Protein AF-A0A8T3Z2G9-F1 (afdb_monomer_lite)

Sequence (71 aa):
MIEKDFVTEGLKRTRIDEYLEKELDRAGYGGMEIQVTPLGTMVVVYAERPGMVIGRGGKTVRAITQNLKNN

Radius of gyration: 13.18 Å; chains: 1; bounding box: 35×18×34 Å

Structure (mmCIF, N/CA/C/O backbone):
data_AF-A0A8T3Z2G9-F1
#
_entry.id   AF-A0A8T3Z2G9-F1
#
loop_
_atom_site.group_PDB
_atom_site.id
_atom_site.type_symbol
_atom_site.label_atom_id
_atom_site.label_alt_id
_atom_site.label_comp_id
_atom_site.label_asym_id
_atom_site.label_entity_id
_atom_site.label_seq_id
_atom_site.pdbx_PDB_ins_code
_atom_site.Cartn_x
_atom_site.Cartn_y
_atom_site.Cartn_z
_atom_site.occupancy
_atom_site.B_iso_or_equiv
_atom_site.auth_seq_id
_atom_site.auth_comp_id
_atom_site.auth_asym_id
_atom_site.auth_atom_id
_atom_site.pdbx_PDB_model_num
ATOM 1 N N . MET A 1 1 ? -19.897 5.219 21.230 1.00 60.72 1 MET A N 1
ATOM 2 C CA . MET A 1 1 ? -18.652 5.725 20.605 1.00 60.72 1 MET A CA 1
ATOM 3 C C . MET A 1 1 ? -18.255 4.973 19.330 1.00 60.72 1 MET A C 1
ATOM 5 O O . MET A 1 1 ? -17.256 5.331 18.740 1.00 60.72 1 MET A O 1
ATOM 9 N N . ILE A 1 2 ? -19.068 4.025 18.844 1.00 70.06 2 ILE A N 1
ATOM 10 C CA . ILE A 1 2 ? -18.770 3.198 17.660 1.00 70.06 2 ILE A CA 1
ATOM 11 C C . ILE A 1 2 ? -18.714 4.033 16.367 1.00 70.06 2 ILE A C 1
ATOM 13 O O . ILE A 1 2 ? -17.869 3.805 15.510 1.00 70.06 2 ILE A O 1
ATOM 17 N N . GLU A 1 3 ? -19.574 5.047 16.248 1.00 74.75 3 GLU A N 1
ATOM 18 C CA . GLU A 1 3 ? -19.648 5.896 15.050 1.00 74.75 3 GLU A CA 1
ATOM 19 C C . GLU A 1 3 ? -18.372 6.718 14.818 1.00 74.75 3 GLU A C 1
ATOM 21 O O . GLU A 1 3 ? -17.930 6.861 13.681 1.00 74.75 3 GLU A O 1
ATOM 26 N N . LYS A 1 4 ? -17.741 7.230 15.884 1.00 76.50 4 LYS A N 1
ATOM 27 C CA . LYS A 1 4 ? -16.504 8.021 15.764 1.00 76.50 4 LYS A CA 1
ATOM 28 C C . LYS A 1 4 ? -15.324 7.162 15.315 1.00 76.50 4 LYS A C 1
ATOM 30 O O . LYS A 1 4 ? -14.526 7.609 14.490 1.00 76.50 4 LYS A O 1
ATOM 35 N N . ASP A 1 5 ? -15.246 5.938 15.823 1.00 77.88 5 ASP A N 1
ATOM 36 C CA . ASP A 1 5 ? -14.193 4.991 15.463 1.00 77.88 5 ASP A CA 1
ATOM 37 C C . ASP A 1 5 ? -14.366 4.518 14.015 1.00 77.88 5 ASP A C 1
ATOM 39 O O . ASP A 1 5 ? -13.403 4.507 13.251 1.00 77.88 5 ASP A O 1
ATOM 43 N N . PHE A 1 6 ? -15.607 4.245 13.595 1.00 80.38 6 PHE A N 1
ATOM 44 C CA . PHE A 1 6 ? -15.926 3.872 12.216 1.00 80.38 6 PHE A CA 1
ATOM 45 C C . PHE A 1 6 ? -15.543 4.964 11.208 1.00 80.38 6 PHE A C 1
ATOM 47 O O . PHE A 1 6 ? -14.887 4.685 10.204 1.00 80.38 6 PHE A O 1
ATOM 54 N N . VAL A 1 7 ? -15.902 6.220 11.488 1.00 84.62 7 VAL A N 1
ATOM 55 C CA . VAL A 1 7 ? -15.561 7.358 10.618 1.00 84.62 7 VAL A CA 1
ATOM 56 C C . VAL A 1 7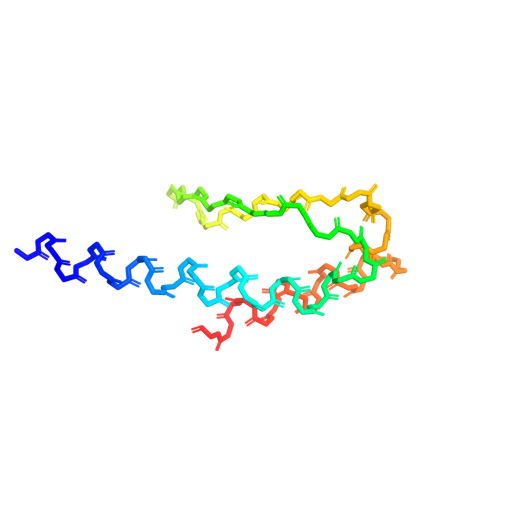 ? -14.047 7.561 10.545 1.00 84.62 7 VAL A C 1
ATOM 58 O O . VAL A 1 7 ? -13.504 7.807 9.469 1.00 84.62 7 VAL A O 1
ATOM 61 N N . THR A 1 8 ? -13.348 7.419 11.672 1.00 85.00 8 THR A N 1
ATOM 62 C CA . THR A 1 8 ? -11.887 7.566 11.726 1.00 85.00 8 THR A CA 1
ATOM 63 C C . THR A 1 8 ? -11.182 6.473 10.921 1.00 85.00 8 THR A C 1
ATOM 65 O O . THR A 1 8 ? -10.225 6.755 10.198 1.00 85.00 8 THR A O 1
ATOM 68 N N . GLU A 1 9 ? -11.674 5.239 10.997 1.00 83.62 9 GLU A N 1
ATOM 69 C CA . GLU A 1 9 ? -11.135 4.108 10.242 1.00 83.62 9 GLU A CA 1
ATOM 70 C C . GLU A 1 9 ? -11.410 4.242 8.736 1.00 83.62 9 GLU A C 1
ATOM 72 O O . GLU A 1 9 ? -10.519 4.014 7.916 1.00 83.62 9 GLU A O 1
ATOM 77 N N . GLY A 1 10 ? -12.610 4.694 8.356 1.00 86.62 10 GLY A N 1
ATOM 78 C CA . GLY A 1 10 ? -12.951 4.993 6.963 1.00 86.62 10 GLY A CA 1
ATOM 79 C C . GLY A 1 10 ? -12.081 6.106 6.368 1.00 86.62 10 GLY A C 1
ATOM 80 O O . GLY A 1 10 ? -11.580 5.977 5.248 1.00 86.62 10 GLY A O 1
ATOM 81 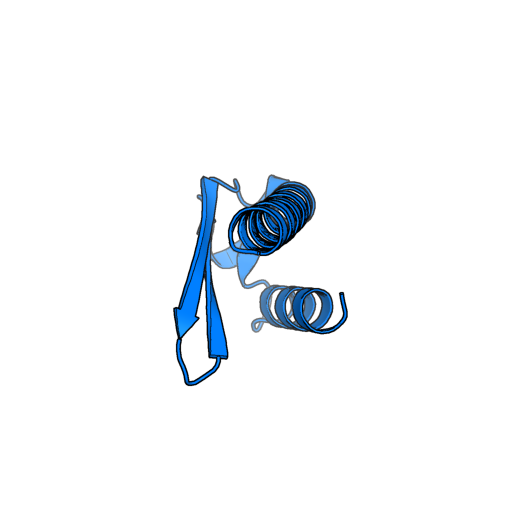N N . LEU A 1 11 ? -11.822 7.166 7.141 1.00 87.75 11 LEU A N 1
ATOM 82 C CA . LEU A 1 11 ? -10.910 8.244 6.748 1.00 87.75 11 LEU A CA 1
ATOM 83 C C . LEU A 1 11 ? -9.479 7.740 6.540 1.00 87.75 11 LEU A C 1
ATOM 85 O O . LEU A 1 11 ? -8.831 8.132 5.571 1.00 87.75 11 LEU A O 1
ATOM 89 N N . LYS A 1 12 ? -8.983 6.859 7.417 1.00 86.19 12 LYS A N 1
ATOM 90 C CA . LYS A 1 12 ? -7.663 6.236 7.245 1.00 86.19 12 LYS A CA 1
ATOM 91 C C . LYS A 1 12 ? -7.602 5.386 5.981 1.00 86.19 12 LYS A C 1
ATOM 93 O O . LYS A 1 12 ? -6.673 5.551 5.200 1.00 86.19 12 LYS A O 1
ATOM 98 N N . ARG A 1 13 ? -8.600 4.524 5.758 1.00 89.19 13 ARG A N 1
ATOM 99 C CA . ARG A 1 13 ? -8.685 3.676 4.556 1.00 89.19 13 ARG A CA 1
ATOM 100 C C . ARG A 1 13 ? -8.639 4.506 3.280 1.00 89.19 13 ARG A C 1
ATOM 102 O O . ARG A 1 13 ? -7.802 4.241 2.430 1.00 89.19 13 ARG A O 1
ATOM 109 N N . THR A 1 14 ? -9.466 5.547 3.208 1.00 91.06 14 THR A N 1
ATOM 110 C CA . THR A 1 14 ? -9.544 6.436 2.038 1.00 91.06 14 THR A CA 1
ATOM 111 C C . THR A 1 14 ? -8.207 7.128 1.768 1.00 91.06 14 THR A C 1
ATOM 113 O O . THR A 1 14 ? -7.740 7.148 0.638 1.00 91.06 14 THR A O 1
ATOM 116 N N . ARG A 1 15 ? -7.531 7.633 2.808 1.00 90.44 15 ARG A N 1
ATOM 117 C CA . ARG A 1 15 ? -6.217 8.277 2.639 1.00 90.44 15 ARG A CA 1
ATOM 118 C C . ARG A 1 15 ? -5.145 7.326 2.122 1.00 90.44 15 ARG A C 1
ATOM 120 O O . ARG A 1 15 ? -4.305 7.743 1.331 1.00 90.44 15 ARG A O 1
ATOM 127 N N . ILE A 1 16 ? -5.128 6.084 2.608 1.00 90.69 16 ILE A N 1
ATOM 128 C CA . ILE A 1 16 ? -4.144 5.099 2.148 1.00 90.69 16 ILE A CA 1
ATOM 129 C C . ILE A 1 16 ? -4.439 4.714 0.697 1.00 90.69 16 ILE A C 1
ATOM 131 O O . ILE A 1 16 ? -3.507 4.631 -0.097 1.00 90.69 16 ILE A O 1
ATOM 135 N N . ASP A 1 17 ? -5.714 4.550 0.349 1.00 92.50 17 ASP A N 1
ATOM 136 C CA . ASP A 1 17 ? -6.148 4.240 -1.013 1.00 92.50 17 ASP A CA 1
ATOM 137 C C . ASP A 1 17 ? -5.717 5.335 -2.003 1.00 92.50 17 ASP A C 1
ATOM 139 O O . ASP A 1 17 ? -4.991 5.051 -2.953 1.00 92.50 17 ASP A O 1
ATOM 143 N N . GLU A 1 18 ? -6.012 6.607 -1.706 1.00 92.44 18 GLU A N 1
ATOM 144 C CA . GLU A 1 18 ? -5.589 7.758 -2.524 1.00 92.44 18 GLU A CA 1
ATOM 145 C C . GLU A 1 18 ? -4.061 7.881 -2.650 1.00 92.44 18 GLU A C 1
ATOM 147 O O . GLU A 1 18 ? -3.533 8.336 -3.670 1.00 92.44 18 GLU A O 1
ATOM 152 N N . TYR A 1 19 ? -3.327 7.525 -1.593 1.00 92.44 19 TYR A N 1
ATOM 153 C CA . TYR A 1 19 ? -1.868 7.530 -1.612 1.00 92.44 19 TYR A CA 1
ATOM 154 C C . TYR A 1 19 ? -1.318 6.432 -2.530 1.00 92.44 19 TYR A C 1
ATOM 156 O O . TYR A 1 19 ? -0.444 6.701 -3.358 1.00 92.44 19 TYR A O 1
ATOM 164 N N . LEU A 1 20 ? -1.832 5.206 -2.403 1.00 92.44 20 LEU A N 1
ATOM 165 C CA . LEU A 1 20 ? -1.392 4.073 -3.214 1.00 92.44 20 LEU A CA 1
ATOM 166 C C . LEU A 1 20 ? -1.783 4.233 -4.678 1.00 92.44 20 LEU A C 1
ATOM 168 O O . LEU A 1 20 ? -0.972 3.903 -5.538 1.00 92.44 20 LEU A O 1
ATOM 172 N N . GLU A 1 21 ? -2.960 4.783 -4.966 1.00 93.06 21 GLU A N 1
ATOM 173 C CA . GLU A 1 21 ? -3.392 5.088 -6.329 1.00 93.06 21 GLU A CA 1
ATOM 174 C C . GLU A 1 21 ? -2.387 6.015 -7.028 1.00 93.06 21 GLU A C 1
ATOM 176 O O . GLU A 1 21 ? -1.923 5.715 -8.126 1.00 93.06 21 GLU A O 1
ATOM 181 N N . LYS A 1 22 ? -1.949 7.089 -6.356 1.00 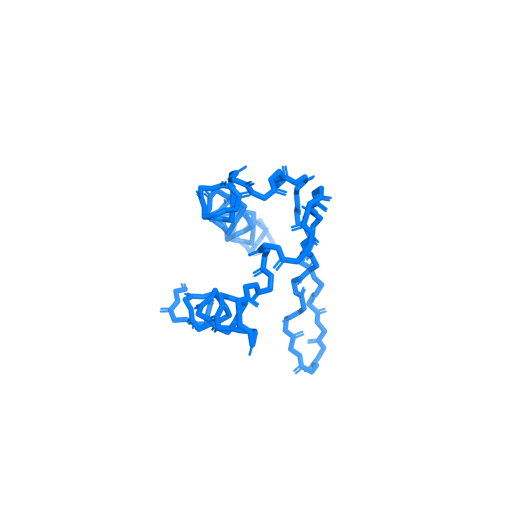92.19 22 LYS A N 1
ATOM 182 C CA . LYS A 1 22 ? -0.966 8.034 -6.915 1.00 92.19 22 LYS A CA 1
ATOM 183 C C . LYS A 1 22 ? 0.422 7.425 -7.094 1.00 92.19 22 LYS A C 1
ATOM 185 O O . LYS A 1 22 ? 1.068 7.659 -8.113 1.00 92.19 22 LYS A O 1
ATOM 190 N N . GLU A 1 23 ? 0.904 6.665 -6.114 1.00 90.69 23 GLU A N 1
ATOM 191 C CA . GLU A 1 23 ? 2.249 6.074 -6.168 1.00 90.69 23 GLU A CA 1
ATOM 192 C C . GLU A 1 23 ? 2.339 4.890 -7.141 1.00 90.69 23 GLU A C 1
ATOM 194 O O . GLU A 1 23 ? 3.387 4.654 -7.751 1.00 90.69 23 GLU A O 1
ATOM 199 N N . LEU A 1 24 ? 1.249 4.134 -7.291 1.00 92.38 24 LEU A N 1
ATOM 200 C CA . LEU A 1 24 ? 1.193 2.899 -8.073 1.00 92.38 24 LEU A CA 1
ATOM 201 C C . LEU A 1 24 ? 0.418 3.041 -9.389 1.00 92.38 24 LEU A C 1
ATOM 203 O O . LEU A 1 24 ? 0.228 2.034 -10.068 1.00 92.38 24 LEU A O 1
ATOM 207 N N . ASP A 1 25 ? 0.063 4.260 -9.805 1.00 91.06 25 ASP A N 1
ATOM 208 C CA . ASP A 1 25 ? -0.603 4.562 -11.083 1.00 91.06 25 ASP A CA 1
ATOM 209 C C . ASP A 1 25 ? 0.086 3.856 -12.266 1.00 91.06 25 ASP A C 1
ATOM 211 O O . ASP A 1 25 ? -0.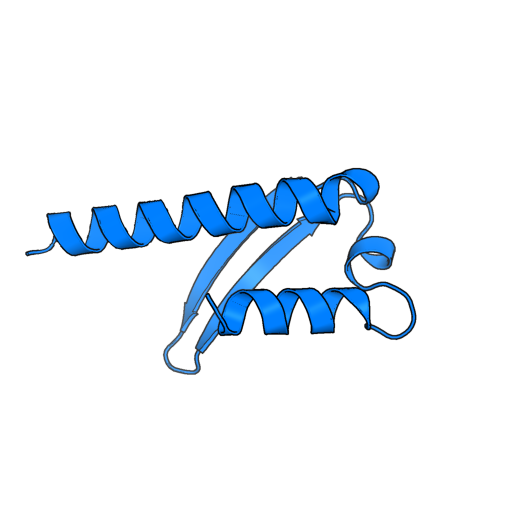502 3.078 -13.017 1.00 91.06 25 ASP A O 1
ATOM 215 N N . ARG A 1 26 ? 1.417 3.974 -12.339 1.00 89.81 26 ARG A N 1
ATOM 216 C CA . ARG A 1 26 ? 2.235 3.329 -13.384 1.00 89.81 26 ARG A CA 1
ATOM 217 C C . ARG A 1 26 ? 2.231 1.798 -13.335 1.00 89.81 26 ARG A C 1
ATOM 219 O O . ARG A 1 26 ? 2.603 1.156 -14.321 1.00 89.81 26 ARG A O 1
ATOM 226 N N . ALA A 1 27 ? 1.906 1.218 -12.183 1.00 92.19 27 ALA A N 1
ATOM 227 C CA . ALA A 1 27 ? 1.824 -0.221 -11.973 1.00 92.19 27 ALA A CA 1
ATOM 228 C C . ALA A 1 27 ? 0.415 -0.788 -12.216 1.00 92.19 27 ALA A C 1
ATOM 230 O O . ALA A 1 27 ? 0.268 -2.012 -12.171 1.00 92.19 27 ALA A O 1
ATOM 231 N N . GLY A 1 28 ? -0.571 0.070 -12.509 1.00 93.00 28 GLY A N 1
ATOM 232 C CA . GLY A 1 28 ? -1.974 -0.304 -12.669 1.00 93.00 28 GLY A CA 1
ATOM 233 C C . GLY A 1 28 ? -2.575 -0.707 -11.329 1.00 93.00 28 GLY A C 1
ATOM 234 O O . GLY A 1 28 ? -2.811 -1.891 -11.098 1.00 93.00 28 GLY A O 1
ATOM 235 N N . TYR A 1 29 ? -2.734 0.251 -10.413 1.00 94.50 29 TYR A N 1
ATOM 236 C CA . TYR A 1 29 ? -3.358 0.012 -9.111 1.00 94.50 29 TYR A CA 1
ATOM 237 C C . TYR A 1 29 ? -4.820 -0.424 -9.277 1.00 94.50 29 TYR A C 1
ATOM 239 O O . TYR A 1 29 ? -5.584 0.207 -10.001 1.00 94.50 29 TYR A O 1
ATOM 247 N N . GLY A 1 30 ? -5.198 -1.514 -8.612 1.00 91.56 30 GLY A N 1
ATOM 248 C CA . GLY A 1 30 ? -6.541 -2.099 -8.662 1.00 91.56 30 GLY A CA 1
ATOM 249 C C . GLY A 1 30 ? -7.295 -2.041 -7.333 1.00 91.56 30 GLY A C 1
ATOM 250 O O . GLY A 1 30 ? -8.383 -2.603 -7.239 1.00 91.56 30 GLY A O 1
ATOM 251 N N . GLY A 1 31 ? -6.717 -1.410 -6.307 1.00 93.00 31 GLY A N 1
ATOM 252 C CA . GLY A 1 31 ? -7.295 -1.296 -4.969 1.00 93.00 31 GLY A CA 1
ATOM 253 C C . GLY A 1 31 ? -6.449 -1.946 -3.874 1.00 93.00 31 GLY A C 1
ATOM 254 O O . GLY A 1 31 ? -5.424 -2.591 -4.126 1.00 93.00 31 GLY A O 1
ATOM 255 N N . MET A 1 32 ? -6.911 -1.797 -2.633 1.00 93.12 32 MET A N 1
ATOM 256 C CA . MET A 1 32 ? -6.280 -2.390 -1.458 1.00 93.12 32 MET A CA 1
ATOM 257 C C . MET A 1 32 ? -7.288 -2.940 -0.455 1.00 93.12 32 MET A C 1
ATOM 259 O O . MET A 1 32 ? -8.433 -2.500 -0.370 1.00 93.12 32 MET A O 1
ATOM 263 N N . GLU A 1 33 ? -6.806 -3.843 0.389 1.00 91.88 33 GLU A N 1
ATOM 264 C CA . GLU A 1 33 ? -7.526 -4.346 1.549 1.00 91.88 33 GLU A CA 1
ATOM 265 C C . GLU A 1 33 ? -6.670 -4.193 2.811 1.00 91.88 33 GLU A C 1
ATOM 267 O O . GLU A 1 33 ? -5.495 -4.563 2.833 1.00 91.88 33 GLU A O 1
ATOM 272 N N . ILE A 1 34 ? -7.265 -3.656 3.882 1.00 89.88 34 ILE A N 1
ATOM 273 C CA . ILE A 1 34 ? -6.640 -3.607 5.209 1.00 89.88 34 ILE A CA 1
ATOM 274 C C . ILE A 1 34 ? -7.213 -4.715 6.077 1.00 89.88 34 ILE A C 1
ATOM 276 O O . ILE A 1 34 ? -8.404 -4.693 6.413 1.00 89.88 34 ILE A O 1
ATOM 280 N N . GLN A 1 35 ? -6.331 -5.605 6.519 1.00 89.75 35 GLN A N 1
ATOM 281 C CA . GLN A 1 35 ? -6.610 -6.626 7.517 1.00 89.75 35 GLN A CA 1
ATOM 282 C C . GLN A 1 35 ? -5.875 -6.284 8.812 1.00 89.75 35 GLN A C 1
ATOM 284 O O . GLN A 1 35 ? -4.646 -6.330 8.899 1.00 89.75 35 GLN A O 1
ATOM 289 N N . VAL A 1 36 ? -6.643 -5.916 9.835 1.00 86.19 36 VAL A N 1
ATOM 290 C CA . VAL A 1 36 ? -6.110 -5.658 11.174 1.00 86.19 36 VAL A CA 1
ATOM 291 C C . VAL A 1 36 ? -6.025 -6.990 11.904 1.00 86.19 36 VAL A C 1
ATOM 293 O O . VAL A 1 36 ? -7.042 -7.613 12.201 1.00 86.19 36 VAL A O 1
ATOM 296 N N . THR A 1 37 ? -4.804 -7.434 12.182 1.00 89.06 37 THR A N 1
ATOM 297 C CA . THR A 1 37 ? -4.542 -8.643 12.967 1.00 89.06 37 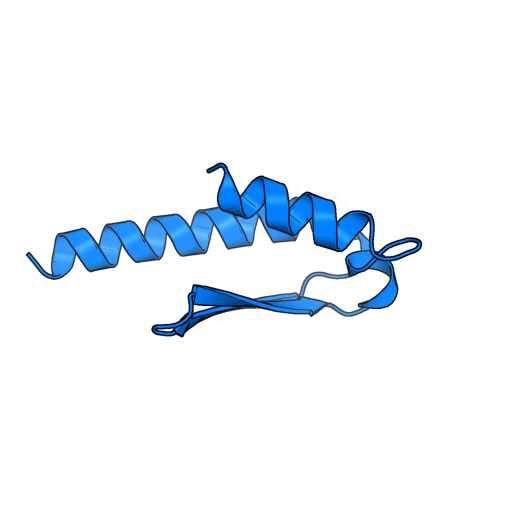THR A CA 1
ATOM 298 C C . THR A 1 37 ? -3.924 -8.259 14.313 1.00 89.06 37 THR A C 1
ATOM 300 O O . THR A 1 37 ? -3.291 -7.206 14.413 1.00 89.06 37 THR A O 1
ATOM 303 N N . PRO A 1 38 ? -4.023 -9.106 15.353 1.00 89.81 38 PRO A N 1
ATOM 304 C CA . PRO A 1 38 ? -3.357 -8.842 16.631 1.00 89.81 38 PRO A CA 1
ATOM 305 C C . PRO A 1 38 ? -1.832 -8.669 16.519 1.00 89.81 38 PRO A C 1
ATOM 307 O O . PRO A 1 38 ? -1.227 -8.007 17.355 1.00 89.81 38 PRO A O 1
ATOM 310 N N . LEU A 1 39 ? -1.208 -9.250 15.487 1.00 88.81 39 LEU A N 1
ATOM 311 C CA . LEU A 1 39 ? 0.229 -9.130 15.217 1.00 88.81 39 LEU A CA 1
ATOM 312 C C . LEU A 1 39 ? 0.596 -7.828 14.488 1.00 88.81 39 LEU A C 1
ATOM 314 O O . LEU A 1 39 ? 1.767 -7.452 14.452 1.00 88.81 39 LEU A O 1
ATOM 318 N N . GLY A 1 40 ? -0.385 -7.149 13.896 1.00 86.44 40 GLY A N 1
ATOM 319 C CA . GLY A 1 40 ? -0.197 -5.909 13.158 1.00 86.44 40 GLY A CA 1
ATOM 320 C C . GLY A 1 40 ? -1.196 -5.730 12.019 1.00 86.44 40 GLY A C 1
ATOM 321 O O . GLY A 1 40 ? -2.074 -6.559 11.772 1.00 86.44 40 GLY A O 1
ATOM 322 N N . THR A 1 41 ? -1.035 -4.630 11.296 1.00 87.12 41 THR A N 1
ATOM 323 C CA . THR A 1 41 ? -1.868 -4.293 10.141 1.00 87.12 41 THR A CA 1
ATOM 324 C C . THR A 1 41 ? -1.239 -4.839 8.866 1.00 87.12 41 THR A C 1
ATOM 326 O O . THR A 1 41 ? -0.112 -4.479 8.521 1.00 87.12 41 THR A O 1
ATOM 329 N N . MET A 1 42 ? -1.969 -5.697 8.158 1.00 89.75 42 MET A N 1
ATOM 330 C CA . MET A 1 42 ? -1.599 -6.189 6.837 1.00 89.75 42 MET A CA 1
ATOM 331 C C . MET A 1 42 ? -2.360 -5.396 5.775 1.00 89.75 42 MET A C 1
ATOM 333 O O . MET A 1 42 ? -3.579 -5.263 5.854 1.00 89.75 42 MET A O 1
ATOM 337 N N . VAL A 1 43 ? -1.633 -4.865 4.792 1.00 90.62 43 VAL A N 1
ATOM 338 C CA . VAL A 1 43 ? -2.211 -4.164 3.640 1.00 90.62 43 VAL A CA 1
ATOM 339 C C . VAL A 1 43 ? -1.951 -5.009 2.402 1.00 90.62 43 VAL A C 1
ATOM 341 O O . VAL A 1 43 ? -0.800 -5.199 2.007 1.00 90.62 43 VAL A O 1
ATOM 344 N N . VAL A 1 44 ? -3.018 -5.546 1.820 1.00 92.25 44 VAL A N 1
ATOM 345 C CA . VAL A 1 44 ? -2.975 -6.302 0.568 1.00 92.25 44 VAL A CA 1
ATOM 346 C C . VAL A 1 44 ? -3.233 -5.323 -0.565 1.00 92.25 44 VAL A C 1
ATOM 348 O O . VAL A 1 44 ? -4.234 -4.617 -0.545 1.00 92.25 44 VAL A O 1
ATOM 351 N N . VAL A 1 45 ? -2.326 -5.263 -1.537 1.00 92.56 45 VAL A N 1
ATOM 352 C CA . VAL A 1 45 ? -2.424 -4.355 -2.685 1.00 92.56 45 VAL A CA 1
ATOM 353 C C . VAL A 1 45 ? -2.647 -5.167 -3.948 1.00 92.56 45 VAL A C 1
ATOM 355 O O . VAL A 1 45 ? -1.875 -6.082 -4.245 1.00 92.56 45 VAL A O 1
ATOM 358 N N . TYR A 1 46 ? -3.672 -4.799 -4.706 1.00 94.19 46 TYR A N 1
ATOM 359 C CA . TYR A 1 46 ? -3.959 -5.362 -6.015 1.00 94.19 46 TYR A CA 1
ATOM 360 C C . TYR A 1 46 ? -3.372 -4.445 -7.081 1.00 94.19 46 TYR A C 1
ATOM 362 O O . TYR A 1 46 ? -3.604 -3.239 -7.078 1.00 94.19 46 TYR A O 1
ATOM 370 N N . ALA A 1 47 ? -2.577 -5.010 -7.984 1.00 94.25 47 ALA A N 1
ATOM 371 C CA . ALA A 1 47 ? -1.997 -4.265 -9.088 1.00 94.25 47 ALA A CA 1
ATOM 372 C C . ALA A 1 47 ? -1.813 -5.163 -10.309 1.00 94.25 47 ALA A C 1
ATOM 374 O O . ALA A 1 47 ? -1.483 -6.343 -10.173 1.00 94.25 47 ALA A O 1
ATOM 375 N N . GLU A 1 48 ? -1.951 -4.587 -11.499 1.00 94.81 48 GLU A N 1
ATOM 376 C CA . GLU A 1 48 ? -1.733 -5.286 -12.767 1.00 94.81 48 GLU A CA 1
ATOM 377 C C . GLU A 1 48 ? -0.283 -5.760 -12.915 1.00 94.81 48 GLU A C 1
ATOM 379 O O . GLU A 1 48 ? -0.007 -6.821 -13.478 1.00 94.81 48 GLU A O 1
ATOM 384 N N . ARG A 1 49 ? 0.673 -4.963 -12.421 1.00 94.25 49 ARG A N 1
ATOM 385 C CA . ARG A 1 49 ? 2.111 -5.207 -12.594 1.00 94.25 49 ARG A CA 1
ATOM 386 C C . ARG A 1 49 ? 2.834 -5.222 -11.241 1.00 94.25 49 ARG A C 1
ATOM 388 O O . ARG A 1 49 ? 3.549 -4.270 -10.911 1.00 94.25 49 ARG A O 1
ATOM 395 N N . PRO A 1 50 ? 2.744 -6.325 -10.469 1.00 92.00 50 PRO A N 1
ATOM 396 C CA . PRO A 1 50 ? 3.302 -6.410 -9.114 1.00 92.00 50 PRO A CA 1
ATOM 397 C C . PRO A 1 50 ? 4.823 -6.201 -9.065 1.00 92.00 50 PRO A C 1
ATOM 399 O O . PRO A 1 50 ? 5.343 -5.639 -8.104 1.00 92.00 50 PRO A O 1
ATOM 402 N N . GLY A 1 51 ? 5.555 -6.566 -10.124 1.00 93.69 51 GLY A N 1
ATOM 403 C CA . GLY A 1 51 ? 7.000 -6.325 -10.205 1.00 93.69 51 GLY A CA 1
ATOM 404 C C . GLY A 1 51 ? 7.387 -4.841 -10.116 1.00 93.69 51 GLY A C 1
ATOM 405 O O . GLY A 1 51 ? 8.426 -4.513 -9.542 1.00 93.69 51 GLY A O 1
ATOM 406 N N . MET A 1 52 ? 6.543 -3.932 -10.620 1.00 92.56 52 MET A N 1
ATOM 407 C CA . MET A 1 52 ? 6.774 -2.488 -10.486 1.00 92.56 52 MET A CA 1
ATOM 408 C C . MET A 1 52 ? 6.432 -1.965 -9.092 1.00 92.56 52 MET A C 1
ATOM 410 O O . MET A 1 52 ? 7.158 -1.109 -8.592 1.00 92.56 52 MET A O 1
ATOM 414 N N . VAL A 1 53 ? 5.403 -2.525 -8.447 1.00 92.62 53 VAL A N 1
ATOM 415 C CA . VAL A 1 53 ? 5.042 -2.217 -7.050 1.00 92.62 53 VAL A CA 1
ATOM 416 C C . VAL A 1 53 ? 6.182 -2.590 -6.098 1.00 92.62 53 VAL A C 1
ATOM 418 O O . VAL A 1 53 ? 6.558 -1.821 -5.215 1.00 92.62 53 VAL A O 1
ATOM 421 N N . ILE A 1 54 ? 6.790 -3.760 -6.305 1.00 93.19 54 ILE A N 1
ATOM 422 C CA . ILE A 1 54 ? 7.936 -4.221 -5.511 1.00 93.19 54 ILE A CA 1
ATOM 423 C C . ILE A 1 54 ? 9.165 -3.342 -5.791 1.00 93.19 54 ILE A C 1
ATOM 425 O O . ILE A 1 54 ? 9.885 -2.937 -4.869 1.00 93.19 54 ILE A O 1
ATOM 429 N N . GLY A 1 55 ? 9.389 -3.012 -7.066 1.00 91.50 55 GLY A N 1
ATOM 430 C CA . GLY A 1 55 ? 10.540 -2.250 -7.532 1.00 91.50 55 GLY A CA 1
ATOM 431 C C . GLY A 1 55 ? 11.849 -3.043 -7.476 1.00 91.50 55 GLY A C 1
ATOM 432 O O . GLY A 1 55 ? 11.903 -4.212 -7.090 1.00 91.50 55 GLY A O 1
ATOM 433 N N . ARG A 1 56 ? 12.959 -2.400 -7.857 1.00 93.25 56 ARG A N 1
ATOM 434 C CA . ARG A 1 56 ? 14.279 -3.054 -7.877 1.00 93.25 56 ARG A CA 1
ATOM 435 C C . ARG A 1 56 ? 14.710 -3.452 -6.460 1.00 93.25 56 ARG A C 1
ATOM 437 O O . ARG A 1 56 ? 14.874 -2.588 -5.600 1.00 93.25 56 ARG A O 1
ATOM 444 N N . GLY A 1 57 ? 14.879 -4.755 -6.225 1.00 93.00 57 GLY A N 1
ATOM 445 C CA . GLY A 1 57 ? 15.310 -5.312 -4.934 1.00 93.00 57 GLY A CA 1
ATOM 446 C C . GLY A 1 57 ? 14.339 -5.064 -3.772 1.00 93.00 57 GLY A C 1
ATOM 447 O O . GLY A 1 57 ? 14.762 -5.077 -2.617 1.00 93.00 57 GLY A O 1
ATOM 448 N N . GLY A 1 58 ? 13.063 -4.776 -4.054 1.00 93.56 58 GLY A N 1
ATOM 449 C CA . GLY A 1 58 ? 12.075 -4.447 -3.022 1.00 93.56 58 GLY A CA 1
ATOM 450 C C . GLY A 1 58 ? 12.189 -3.024 -2.465 1.00 93.56 58 GLY A C 1
ATOM 451 O O . GLY A 1 58 ? 11.632 -2.735 -1.407 1.00 93.56 58 GLY A O 1
ATOM 452 N N . LYS A 1 59 ? 12.932 -2.124 -3.126 1.00 93.56 59 LYS A N 1
ATOM 453 C CA . LYS A 1 59 ? 13.119 -0.744 -2.649 1.00 93.56 59 LYS A CA 1
ATOM 454 C C . LYS A 1 59 ? 11.798 0.029 -2.572 1.00 93.56 59 LYS A C 1
ATOM 456 O O . LYS A 1 59 ? 11.580 0.734 -1.592 1.00 93.56 59 LYS A O 1
ATOM 461 N N . THR A 1 60 ? 10.935 -0.120 -3.576 1.00 91.50 60 THR A N 1
ATOM 462 C CA . THR A 1 60 ? 9.666 0.618 -3.665 1.00 91.50 60 THR A CA 1
ATOM 463 C C . THR A 1 60 ? 8.701 0.167 -2.577 1.00 91.50 60 THR A C 1
ATOM 465 O O . THR A 1 60 ? 8.263 0.992 -1.783 1.00 91.50 60 THR A O 1
ATOM 468 N N . VAL A 1 61 ? 8.469 -1.145 -2.442 1.00 91.81 61 VAL A N 1
ATOM 469 C CA . VAL A 1 61 ? 7.578 -1.666 -1.391 1.00 91.81 61 VAL A CA 1
ATOM 470 C C . VAL A 1 61 ? 8.069 -1.306 0.015 1.00 91.81 61 VAL A C 1
ATOM 472 O O . VAL A 1 61 ? 7.272 -0.939 0.868 1.00 91.81 61 VAL A O 1
ATOM 475 N N . ARG A 1 62 ? 9.387 -1.315 0.265 1.00 93.19 62 ARG A N 1
ATOM 476 C CA . ARG A 1 62 ? 9.941 -0.882 1.560 1.00 93.19 62 ARG A CA 1
ATOM 477 C C . ARG A 1 62 ? 9.701 0.603 1.828 1.00 93.19 62 ARG A C 1
ATOM 479 O O . ARG A 1 62 ? 9.390 0.946 2.964 1.00 93.19 62 ARG A O 1
ATOM 486 N N . ALA A 1 63 ? 9.846 1.463 0.819 1.00 92.06 63 ALA A N 1
ATOM 487 C CA . ALA A 1 63 ? 9.579 2.894 0.954 1.00 92.06 63 ALA A CA 1
ATOM 488 C C . ALA A 1 63 ? 8.097 3.158 1.263 1.00 92.06 63 ALA A C 1
ATOM 490 O O . ALA A 1 63 ? 7.799 3.873 2.216 1.00 92.06 63 ALA A O 1
ATOM 491 N N . ILE A 1 64 ? 7.189 2.498 0.537 1.00 90.81 64 ILE A N 1
ATOM 492 C CA . ILE A 1 64 ? 5.740 2.569 0.776 1.00 90.81 64 ILE A CA 1
ATOM 493 C C . ILE A 1 64 ? 5.417 2.136 2.211 1.00 90.81 64 ILE A C 1
ATOM 495 O O . ILE A 1 64 ? 4.775 2.880 2.946 1.00 90.81 64 ILE A O 1
ATOM 499 N N . THR A 1 65 ? 5.931 0.989 2.666 1.00 90.56 65 THR A N 1
ATOM 500 C CA . THR A 1 65 ? 5.695 0.508 4.037 1.00 90.56 65 THR A CA 1
ATOM 501 C C . THR A 1 65 ? 6.193 1.484 5.108 1.00 90.56 65 THR A C 1
ATOM 503 O O . THR A 1 65 ? 5.564 1.605 6.156 1.00 90.56 65 THR A O 1
ATOM 506 N N . GLN A 1 66 ? 7.310 2.184 4.883 1.00 90.62 66 GLN A N 1
ATOM 507 C CA . GLN A 1 66 ? 7.796 3.203 5.824 1.00 90.62 66 GLN A CA 1
ATOM 508 C C . GLN A 1 66 ? 6.906 4.449 5.828 1.00 90.62 66 GLN A C 1
ATOM 510 O O . GLN A 1 66 ? 6.582 4.960 6.898 1.00 90.62 66 GLN A O 1
ATOM 515 N N . ASN A 1 67 ? 6.449 4.894 4.657 1.00 89.25 67 ASN A N 1
ATOM 516 C CA . ASN A 1 67 ? 5.538 6.033 4.545 1.00 89.25 67 ASN A CA 1
ATOM 517 C C . ASN A 1 67 ? 4.184 5.758 5.217 1.00 89.25 67 ASN A C 1
ATOM 519 O O . ASN A 1 67 ? 3.633 6.653 5.851 1.00 89.25 67 ASN A O 1
ATOM 523 N N . LEU A 1 68 ? 3.692 4.516 5.141 1.00 86.38 68 LEU A N 1
ATOM 524 C CA . LEU A 1 68 ? 2.455 4.086 5.803 1.00 86.38 68 LEU A CA 1
ATOM 525 C C . LEU A 1 68 ? 2.579 3.935 7.323 1.00 86.38 68 LEU A C 1
ATOM 527 O O . LEU A 1 68 ? 1.571 3.980 8.014 1.00 86.38 68 LEU A O 1
ATOM 531 N N . LYS A 1 69 ? 3.786 3.723 7.861 1.00 81.31 69 LYS A N 1
ATOM 532 C CA . LYS A 1 69 ? 4.001 3.645 9.316 1.00 81.31 69 LYS A CA 1
ATOM 533 C C . LYS A 1 69 ? 4.092 5.013 9.988 1.00 81.31 69 LYS A C 1
ATOM 535 O O . LYS A 1 69 ? 3.831 5.106 11.183 1.00 81.31 69 LYS A O 1
ATOM 540 N N . ASN A 1 70 ? 4.521 6.031 9.247 1.00 69.38 70 ASN A N 1
ATOM 541 C CA . ASN A 1 70 ? 4.859 7.346 9.792 1.00 69.38 70 ASN A CA 1
ATOM 542 C C . ASN A 1 70 ? 3.712 8.372 9.713 1.00 69.38 70 ASN A C 1
ATOM 544 O O . ASN A 1 70 ? 3.893 9.489 10.192 1.00 69.38 70 ASN A O 1
ATOM 548 N N . ASN A 1 71 ? 2.564 8.009 9.132 1.00 49.09 71 ASN A N 1
ATOM 549 C CA . ASN A 1 71 ? 1.357 8.838 8.998 1.00 49.09 71 ASN A CA 1
ATOM 550 C C . ASN A 1 71 ? 0.126 8.111 9.547 1.00 49.09 71 ASN A C 1
ATOM 552 O O . ASN A 1 71 ? -0.826 8.809 9.967 1.00 49.09 71 ASN A O 1
#

pLDDT: mean 88.43, std 7.86, range [49.09, 94.81]

Secondary structure (DSSP, 8-state):
-HHHHHHHHHHHHHHHHHHHHHHHGGG-EEEEEEEEE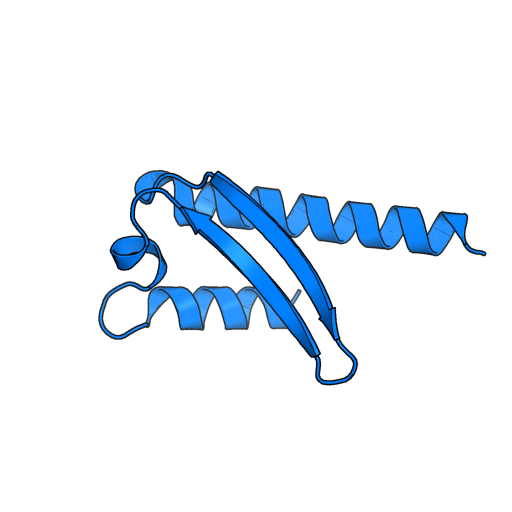TTEEEEEEEES-HHHHH-GGGHHHHHHHHHHH--

Foldseek 3Di:
DVVVVVVVVVVLQVVLFVVCCVLCVVQAWPTWDWDQDPVGIDIGTDTPHVDVCCDDVSPNVVVSVVVSVVD